Protein AF-A0A7U7C8U0-F1 (afdb_monomer_lite)

InterPro domains:
  IPR010921 Trp repressor/replication initiator [SSF48295] (5-51)

Structure (mmCIF, N/CA/C/O backbone):
data_AF-A0A7U7C8U0-F1
#
_entry.id   AF-A0A7U7C8U0-F1
#
loop_
_atom_site.group_PDB
_atom_site.id
_atom_site.type_symbol
_atom_site.label_atom_id
_atom_site.label_alt_id
_atom_site.label_comp_id
_atom_site.label_asym_id
_atom_site.label_entity_id
_atom_site.label_seq_id
_atom_site.pdbx_PDB_ins_code
_atom_site.Cartn_x
_atom_site.Cartn_y
_atom_site.Cartn_z
_atom_site.occupancy
_atom_site.B_iso_or_equiv
_atom_site.auth_seq_id
_atom_site.auth_comp_id
_atom_site.auth_asym_id
_atom_site.auth_atom_id
_atom_site.pdbx_PDB_model_num
ATOM 1 N N . MET A 1 1 ? -2.042 -2.615 -7.410 1.00 79.19 1 MET A N 1
ATOM 2 C CA . MET A 1 1 ? -0.578 -2.680 -7.176 1.00 79.19 1 MET A CA 1
ATOM 3 C C . MET A 1 1 ? -0.234 -3.696 -6.092 1.00 79.19 1 MET A C 1
ATOM 5 O O . MET A 1 1 ? 0.495 -4.631 -6.377 1.00 79.19 1 MET A O 1
ATOM 9 N N . ILE A 1 2 ? -0.791 -3.566 -4.884 1.00 81.25 2 ILE A N 1
ATOM 10 C CA . ILE A 1 2 ? -0.635 -4.567 -3.813 1.00 81.25 2 ILE A CA 1
ATOM 11 C C . ILE A 1 2 ?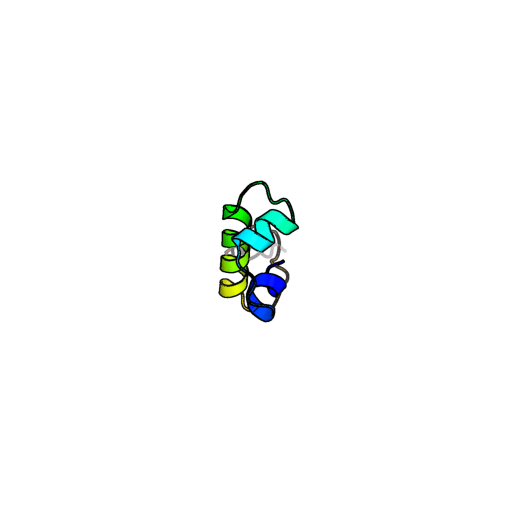 -1.312 -5.891 -4.202 1.00 81.25 2 ILE A C 1
ATOM 13 O O . ILE A 1 2 ? -0.719 -6.946 -4.028 1.00 81.25 2 ILE A O 1
ATOM 17 N N . ASP A 1 3 ? -2.476 -5.832 -4.856 1.00 81.69 3 ASP A N 1
ATOM 18 C CA . ASP A 1 3 ? -3.181 -7.018 -5.369 1.00 81.69 3 ASP A CA 1
ATOM 19 C C . ASP A 1 3 ? -2.379 -7.778 -6.428 1.00 81.69 3 ASP A C 1
ATOM 21 O O . ASP A 1 3 ? -2.331 -8.996 -6.411 1.00 81.69 3 ASP A O 1
ATOM 25 N N . LYS A 1 4 ? -1.657 -7.079 -7.311 1.00 83.94 4 LYS A N 1
ATOM 26 C CA . LYS A 1 4 ? -0.735 -7.714 -8.271 1.00 83.94 4 LYS A CA 1
ATOM 27 C C . LYS A 1 4 ? 0.347 -8.528 -7.546 1.00 83.94 4 LYS A C 1
ATOM 29 O O . LYS A 1 4 ? 0.708 -9.618 -7.969 1.00 83.94 4 LYS A O 1
ATOM 34 N N . VAL A 1 5 ? 0.853 -8.006 -6.430 1.00 81.88 5 VAL A N 1
ATOM 35 C CA . VAL 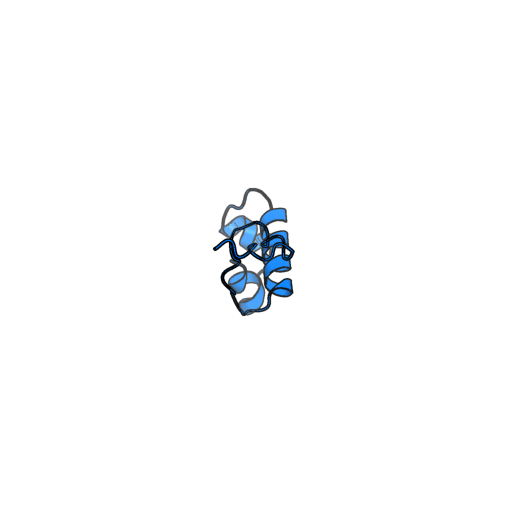A 1 5 ? 1.872 -8.687 -5.621 1.00 81.88 5 VAL A CA 1
ATOM 36 C C . VAL A 1 5 ? 1.268 -9.847 -4.818 1.00 81.88 5 VAL A C 1
ATOM 38 O O . VAL A 1 5 ? 1.875 -10.908 -4.740 1.00 81.88 5 VAL A O 1
ATOM 41 N N . LEU A 1 6 ? 0.078 -9.671 -4.235 1.00 81.38 6 LEU A N 1
ATOM 42 C CA . LEU A 1 6 ? -0.533 -10.640 -3.314 1.00 81.38 6 LEU A CA 1
ATOM 43 C C . LEU A 1 6 ? -1.419 -11.701 -3.991 1.00 81.38 6 LEU A C 1
ATOM 45 O O . LEU A 1 6 ? -1.415 -12.845 -3.553 1.00 81.38 6 LEU A O 1
ATOM 49 N N . LEU A 1 7 ? -2.180 -11.342 -5.030 1.00 82.75 7 LEU A N 1
ATOM 50 C CA . LEU A 1 7 ? -3.091 -12.234 -5.767 1.00 82.75 7 LEU A CA 1
ATOM 51 C C . LEU A 1 7 ? -2.432 -12.839 -7.008 1.00 82.75 7 LEU A C 1
ATOM 53 O O . LEU A 1 7 ? -2.590 -14.029 -7.254 1.00 82.75 7 LEU A O 1
ATOM 57 N N . GLU A 1 8 ? -1.689 -12.044 -7.785 1.00 83.94 8 GLU A N 1
ATOM 58 C CA . GLU A 1 8 ? -0.999 -12.549 -8.987 1.00 83.94 8 GLU A CA 1
ATOM 59 C C . GLU A 1 8 ? 0.406 -13.103 -8.678 1.00 83.94 8 GLU A C 1
ATOM 61 O O . GLU A 1 8 ? 1.071 -13.620 -9.572 1.00 83.94 8 GLU A O 1
ATOM 66 N N . GLY A 1 9 ? 0.882 -13.002 -7.428 1.00 82.69 9 GLY A N 1
ATOM 67 C CA . GLY A 1 9 ? 2.200 -13.504 -7.015 1.00 82.69 9 GLY A CA 1
ATOM 68 C C . GLY A 1 9 ? 3.376 -12.797 -7.697 1.00 82.69 9 GLY A C 1
ATOM 69 O O . GLY A 1 9 ? 4.482 -13.335 -7.755 1.00 82.69 9 GLY A O 1
ATOM 70 N N . CYS A 1 10 ? 3.148 -11.603 -8.247 1.00 84.38 10 CYS A N 1
ATOM 71 C CA . CYS A 1 10 ? 4.178 -10.851 -8.948 1.00 84.38 10 CYS A CA 1
ATOM 72 C C . CYS A 1 10 ? 5.245 -10.332 -7.975 1.00 84.38 10 CYS A C 1
ATOM 74 O O . CYS A 1 10 ? 4.949 -9.892 -6.862 1.00 84.38 10 CYS A O 1
ATOM 76 N N . SER A 1 11 ? 6.505 -10.326 -8.421 1.00 85.56 11 SER A N 1
ATOM 77 C CA . SER A 1 11 ? 7.607 -9.774 -7.632 1.00 85.56 11 SER A CA 1
ATOM 78 C C . SER A 1 11 ? 7.391 -8.285 -7.366 1.00 85.56 11 SER A C 1
ATOM 80 O O . SER A 1 11 ? 7.015 -7.514 -8.247 1.00 85.56 11 SER A O 1
ATOM 82 N N . GLN A 1 12 ? 7.705 -7.836 -6.152 1.00 83.56 12 GLN A N 1
ATOM 83 C CA . GLN A 1 12 ? 7.638 -6.416 -5.810 1.00 83.56 12 GLN A CA 1
ATOM 84 C C . GLN A 1 12 ? 8.498 -5.553 -6.742 1.00 83.56 12 GLN A C 1
ATOM 86 O O . GLN A 1 12 ? 8.118 -4.429 -7.049 1.00 83.56 12 GLN A O 1
ATOM 91 N N . GLN A 1 13 ? 9.639 -6.074 -7.207 1.00 83.94 13 GLN A N 1
ATOM 92 C CA . GLN A 1 13 ? 10.524 -5.360 -8.130 1.00 83.94 13 GLN A CA 1
ATOM 93 C C . GLN A 1 13 ? 9.901 -5.201 -9.513 1.00 83.94 13 GLN A C 1
ATOM 95 O O . GLN A 1 13 ? 9.974 -4.114 -10.082 1.00 83.94 13 GLN A O 1
ATOM 100 N N . SER A 1 14 ? 9.254 -6.249 -10.033 1.00 86.38 14 SER A N 1
ATOM 101 C CA . SER A 1 14 ? 8.588 -6.168 -11.333 1.00 86.38 14 SER A CA 1
ATOM 102 C C . SER A 1 14 ? 7.433 -5.180 -11.266 1.00 86.38 14 SER A C 1
ATOM 104 O O . SER A 1 14 ? 7.357 -4.295 -12.102 1.00 86.38 14 SER A O 1
ATOM 106 N N . VAL A 1 15 ? 6.616 -5.232 -10.212 1.00 86.31 15 VAL A N 1
ATOM 107 C CA . VAL A 1 15 ? 5.524 -4.269 -10.006 1.00 86.31 15 VAL A CA 1
ATOM 108 C C . VAL A 1 15 ? 6.065 -2.844 -9.795 1.00 86.31 15 VAL A C 1
ATOM 110 O O . VAL A 1 15 ? 5.476 -1.883 -10.273 1.00 86.31 15 VAL A O 1
ATOM 113 N N . CYS A 1 16 ? 7.204 -2.664 -9.124 1.00 85.12 16 CYS A N 1
ATOM 114 C CA . CYS A 1 16 ? 7.824 -1.344 -8.971 1.00 85.12 16 CYS A CA 1
ATOM 115 C C . CYS A 1 16 ? 8.251 -0.747 -10.324 1.00 85.12 16 CYS A C 1
ATOM 117 O O . CYS A 1 16 ? 8.049 0.445 -10.545 1.00 85.12 16 CYS A O 1
ATOM 119 N N . LEU A 1 17 ? 8.800 -1.573 -11.222 1.00 87.00 17 LEU A N 1
ATOM 120 C CA . LEU A 1 17 ? 9.194 -1.178 -12.577 1.00 87.00 17 LEU A CA 1
ATOM 121 C C . LEU A 1 17 ? 7.982 -0.911 -13.476 1.00 87.00 17 LEU A C 1
ATOM 123 O O . LEU A 1 17 ? 7.937 0.124 -14.132 1.00 87.00 17 LEU A O 1
ATOM 127 N N . ASP A 1 18 ? 6.991 -1.802 -13.452 1.00 88.44 18 ASP A N 1
ATOM 128 C CA . ASP A 1 18 ? 5.787 -1.742 -14.294 1.00 88.44 18 ASP A CA 1
ATOM 129 C C . ASP A 1 18 ? 4.962 -0.473 -14.022 1.00 88.44 18 ASP A C 1
ATOM 131 O O . ASP A 1 18 ? 4.404 0.143 -14.926 1.00 88.44 18 ASP A O 1
ATOM 135 N N . TYR A 1 19 ? 4.945 -0.037 -12.759 1.00 85.50 19 TYR A N 1
ATOM 136 C CA . TYR A 1 19 ? 4.264 1.182 -12.322 1.00 85.50 19 TYR A CA 1
ATOM 137 C C . TYR A 1 19 ? 5.189 2.407 -12.216 1.00 85.50 19 TYR A C 1
ATOM 139 O O . TYR A 1 19 ? 4.732 3.474 -11.805 1.00 85.50 19 TYR A O 1
ATOM 147 N N . GLY A 1 20 ? 6.477 2.281 -12.555 1.00 86.62 20 GLY A N 1
ATOM 148 C CA . GLY A 1 20 ? 7.431 3.393 -12.532 1.00 86.62 20 GLY A CA 1
ATOM 149 C C . GLY A 1 20 ? 7.628 4.031 -11.151 1.00 86.62 20 GLY A C 1
ATOM 150 O O . GLY A 1 20 ? 7.876 5.234 -11.050 1.00 86.62 20 GLY A O 1
ATOM 151 N N . LEU A 1 21 ? 7.491 3.261 -10.066 1.00 82.38 21 LEU A N 1
ATOM 152 C CA . LEU A 1 21 ? 7.694 3.797 -8.724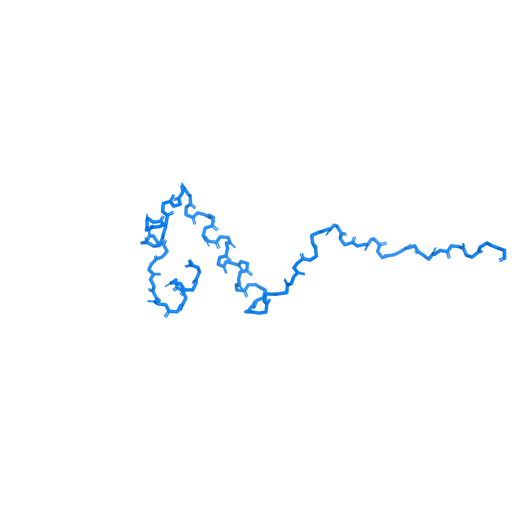 1.00 82.38 21 LEU A CA 1
ATOM 153 C C . LEU A 1 21 ? 9.167 4.151 -8.508 1.00 82.38 21 LEU A C 1
ATOM 155 O O . LEU A 1 21 ? 10.047 3.294 -8.548 1.00 82.38 21 LEU A O 1
ATOM 159 N N . SER A 1 22 ? 9.415 5.413 -8.162 1.00 77.12 22 SER A N 1
ATOM 160 C CA . SER A 1 22 ? 10.765 5.926 -7.915 1.00 77.12 22 SER A CA 1
ATOM 161 C C . SER A 1 22 ? 11.448 5.320 -6.679 1.00 77.12 22 SER A C 1
ATOM 163 O O . SER A 1 22 ? 12.656 5.482 -6.520 1.00 77.12 22 SER A O 1
ATOM 165 N N . ASN A 1 23 ? 10.705 4.666 -5.775 1.00 76.75 23 ASN A N 1
ATOM 166 C CA . ASN A 1 23 ? 11.261 4.054 -4.569 1.00 76.75 23 ASN A CA 1
ATOM 167 C C . ASN A 1 23 ? 10.484 2.792 -4.157 1.00 76.75 23 ASN A C 1
ATOM 169 O O . ASN A 1 23 ? 9.307 2.855 -3.794 1.00 76.75 23 ASN A O 1
ATOM 173 N N . GLN A 1 24 ? 11.180 1.655 -4.127 1.00 79.00 24 GLN A N 1
ATOM 174 C CA . GLN A 1 24 ? 10.642 0.354 -3.720 1.00 79.00 24 GLN A CA 1
ATOM 175 C C . GLN A 1 24 ? 10.169 0.332 -2.251 1.00 79.00 24 GLN A C 1
ATOM 177 O O . GLN A 1 24 ? 9.290 -0.447 -1.879 1.00 79.00 24 GLN A O 1
ATOM 182 N N . GLY A 1 25 ? 10.701 1.221 -1.404 1.00 84.44 25 GLY A N 1
ATOM 183 C CA . GLY A 1 25 ? 10.287 1.370 -0.008 1.00 84.44 25 GLY A CA 1
ATOM 184 C C . GLY A 1 25 ? 8.829 1.812 0.159 1.00 84.44 25 GLY A C 1
ATOM 185 O O . GLY A 1 25 ? 8.189 1.439 1.142 1.00 84.44 25 GLY A O 1
ATOM 186 N N . ILE A 1 26 ? 8.273 2.545 -0.814 1.00 85.75 26 ILE A N 1
ATOM 187 C CA . ILE A 1 26 ? 6.866 2.977 -0.795 1.00 85.75 26 ILE A CA 1
ATOM 188 C C . ILE A 1 26 ? 5.946 1.759 -0.897 1.00 85.75 26 ILE A C 1
ATOM 190 O O . ILE A 1 26 ? 5.036 1.604 -0.083 1.00 85.75 26 ILE A O 1
ATOM 194 N N . LEU A 1 27 ? 6.237 0.859 -1.840 1.00 85.19 27 LEU A N 1
ATOM 195 C CA . LEU A 1 27 ? 5.481 -0.378 -2.026 1.00 85.19 27 LEU A CA 1
ATOM 196 C C . LEU A 1 27 ? 5.553 -1.273 -0.784 1.00 85.19 27 LEU A C 1
ATOM 198 O O . LEU A 1 27 ? 4.533 -1.798 -0.345 1.00 85.19 27 LEU A O 1
ATOM 202 N N . ASN A 1 28 ? 6.734 -1.394 -0.172 1.00 84.38 28 ASN A N 1
ATOM 203 C CA . ASN A 1 28 ? 6.902 -2.156 1.066 1.00 84.38 28 ASN A CA 1
ATOM 204 C C . ASN A 1 28 ? 6.080 -1.584 2.228 1.00 84.38 28 ASN A C 1
ATOM 206 O O . ASN A 1 28 ? 5.426 -2.340 2.944 1.00 84.38 28 ASN A O 1
ATOM 210 N N . ASN A 1 29 ? 6.066 -0.260 2.402 1.00 85.94 29 ASN A N 1
ATOM 211 C CA . ASN A 1 29 ? 5.260 0.382 3.441 1.00 85.94 29 ASN A CA 1
ATOM 212 C C . ASN A 1 29 ? 3.757 0.161 3.198 1.00 85.94 29 ASN A C 1
ATOM 214 O O . ASN A 1 29 ? 3.016 -0.153 4.125 1.00 85.94 29 ASN A O 1
ATOM 218 N N . TRP A 1 30 ? 3.306 0.248 1.946 1.00 85.06 30 TRP A N 1
ATOM 219 C CA . TRP A 1 30 ? 1.914 -0.026 1.591 1.00 85.06 30 TRP A CA 1
ATOM 220 C C . TRP A 1 30 ? 1.511 -1.479 1.851 1.00 85.06 30 TRP A C 1
ATOM 222 O O . TRP A 1 30 ? 0.467 -1.703 2.454 1.00 85.06 30 TRP A O 1
ATOM 232 N N . ILE A 1 31 ? 2.345 -2.457 1.482 1.00 84.94 31 ILE A N 1
ATOM 233 C CA . ILE A 1 31 ? 2.100 -3.880 1.780 1.00 84.94 31 ILE A CA 1
ATOM 234 C C . ILE A 1 31 ? 2.077 -4.118 3.297 1.00 84.94 31 ILE A C 1
ATOM 236 O O . ILE A 1 31 ? 1.212 -4.831 3.804 1.00 84.94 31 ILE A O 1
ATOM 240 N N . ALA A 1 32 ? 2.993 -3.500 4.045 1.00 86.38 32 ALA A N 1
ATOM 241 C CA . ALA A 1 32 ? 3.026 -3.615 5.499 1.00 86.38 32 ALA A CA 1
ATOM 242 C C . ALA A 1 32 ? 1.757 -3.043 6.152 1.00 86.38 32 ALA A C 1
ATOM 244 O O . ALA A 1 32 ? 1.194 -3.671 7.046 1.00 86.38 32 ALA A O 1
ATOM 245 N N . GLN A 1 33 ? 1.275 -1.886 5.690 1.00 81.44 33 GLN A N 1
ATOM 246 C CA . GLN A 1 33 ? 0.013 -1.304 6.161 1.00 81.44 33 GLN A CA 1
ATOM 247 C C . GLN A 1 33 ? -1.191 -2.160 5.780 1.00 81.44 33 GLN A C 1
ATOM 249 O O . GLN A 1 33 ? -2.088 -2.349 6.596 1.00 81.44 33 GLN A O 1
ATOM 254 N N . TYR A 1 34 ? -1.179 -2.719 4.574 1.00 82.69 34 TYR A N 1
ATOM 255 C CA . TYR A 1 34 ? -2.217 -3.613 4.090 1.00 82.69 34 TYR A CA 1
ATOM 256 C C . TYR A 1 34 ? -2.362 -4.856 4.977 1.00 82.69 34 TYR A C 1
ATOM 258 O O . TYR A 1 34 ? -3.447 -5.159 5.466 1.00 82.69 34 TYR A O 1
ATOM 266 N N . ASN A 1 35 ? -1.244 -5.523 5.279 1.00 82.31 35 ASN A N 1
ATOM 267 C CA . ASN A 1 35 ? -1.227 -6.675 6.181 1.00 82.31 35 ASN A CA 1
ATOM 268 C C . ASN A 1 35 ? -1.609 -6.300 7.618 1.00 82.31 35 ASN A C 1
ATOM 270 O O . ASN A 1 35 ? -2.263 -7.077 8.308 1.00 82.31 35 ASN A O 1
ATOM 274 N N . LYS A 1 36 ? -1.209 -5.110 8.078 1.00 83.94 36 LYS A N 1
ATOM 275 C CA . LYS A 1 36 ? -1.471 -4.636 9.441 1.00 83.94 36 LYS A CA 1
ATOM 276 C C . LYS A 1 36 ? -2.939 -4.277 9.681 1.00 83.94 36 LYS A C 1
ATO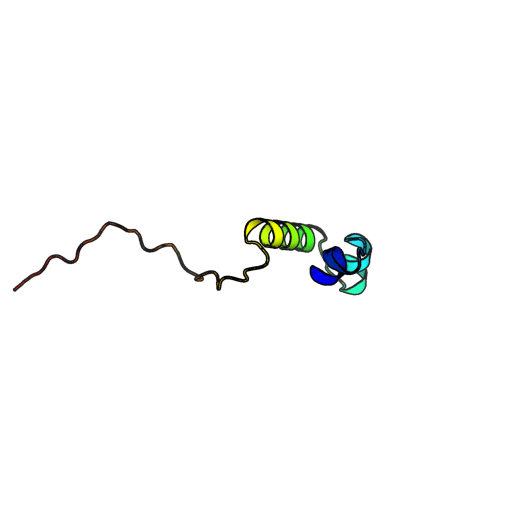M 278 O O . LYS A 1 36 ? -3.430 -4.486 10.786 1.00 83.94 36 LYS A O 1
ATOM 283 N N . ASN A 1 37 ? -3.622 -3.735 8.678 1.00 79.19 37 ASN A N 1
ATOM 284 C CA . ASN A 1 37 ? -5.014 -3.299 8.798 1.00 79.19 37 ASN A CA 1
ATOM 285 C C . ASN A 1 37 ? -6.018 -4.399 8.406 1.00 79.19 37 ASN A C 1
ATOM 287 O O . ASN A 1 37 ? -7.200 -4.286 8.726 1.00 79.19 37 ASN A O 1
ATOM 291 N N . GLY A 1 38 ? -5.549 -5.473 7.760 1.00 72.19 38 GLY A N 1
ATOM 292 C CA . GLY A 1 38 ? -6.408 -6.477 7.141 1.00 72.19 38 GLY A CA 1
ATOM 293 C C . GLY A 1 38 ? -7.104 -5.928 5.891 1.00 72.19 38 GLY A C 1
ATOM 294 O O . GLY A 1 38 ? -7.156 -4.722 5.663 1.00 72.19 38 GLY A O 1
ATOM 295 N N . TYR A 1 39 ? -7.678 -6.816 5.075 1.00 64.69 39 TYR A N 1
ATOM 296 C CA . TYR A 1 39 ? -8.454 -6.458 3.870 1.00 64.69 39 TYR A CA 1
ATOM 297 C C . TYR A 1 39 ? -9.647 -5.527 4.161 1.00 64.69 39 TYR A C 1
ATOM 299 O O . TYR A 1 39 ? -10.266 -4.991 3.241 1.00 64.69 39 TYR A O 1
ATOM 307 N N . THR A 1 40 ? -9.980 -5.320 5.435 1.00 59.56 40 THR A N 1
ATOM 308 C CA . THR A 1 40 ? -10.888 -4.277 5.886 1.00 59.56 40 THR 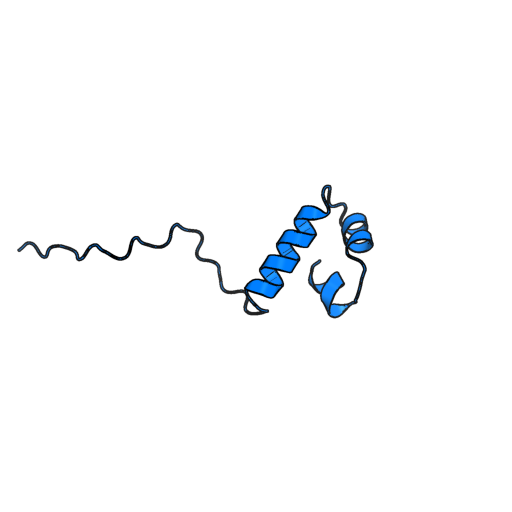A CA 1
ATOM 309 C C . THR A 1 40 ? -10.204 -2.931 5.674 1.00 59.56 40 THR A C 1
ATOM 311 O O . THR A 1 40 ? -9.509 -2.413 6.548 1.00 59.56 40 THR A O 1
ATOM 314 N N . ILE A 1 41 ? -10.399 -2.356 4.488 1.00 59.22 41 ILE A N 1
ATOM 315 C CA . ILE A 1 41 ? -10.114 -0.953 4.185 1.00 59.22 41 ILE A CA 1
ATOM 316 C C . ILE A 1 41 ? -11.061 -0.122 5.061 1.00 59.22 41 ILE A C 1
ATOM 318 O O . ILE A 1 41 ? -12.092 0.373 4.622 1.00 59.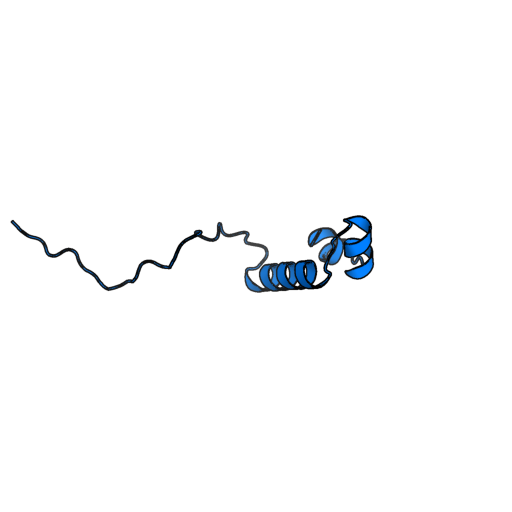22 41 ILE A O 1
ATOM 322 N N . VAL A 1 42 ? -10.768 -0.054 6.357 1.00 60.97 42 VAL A N 1
ATOM 323 C CA . VAL A 1 42 ? -11.416 0.879 7.264 1.00 60.97 42 VAL A CA 1
ATOM 324 C C . VAL A 1 42 ? -10.912 2.245 6.844 1.00 60.97 42 VAL A C 1
ATOM 326 O O . VAL A 1 42 ? -9.698 2.460 6.762 1.00 60.97 42 VAL A O 1
ATOM 329 N N . GLU A 1 43 ? -11.847 3.149 6.560 1.00 59.03 43 GLU A N 1
ATOM 330 C CA . GLU A 1 43 ? -11.592 4.574 6.403 1.00 59.03 43 GLU A CA 1
ATOM 331 C C . GLU A 1 43 ? -10.771 5.048 7.607 1.00 59.03 43 GLU A C 1
ATOM 333 O O . GLU A 1 43 ? -11.300 5.295 8.692 1.00 59.03 43 GLU A O 1
ATOM 338 N N . GLN A 1 44 ? -9.444 5.112 7.455 1.00 58.50 44 GLN A N 1
ATOM 339 C CA . GLN A 1 44 ? -8.591 5.694 8.476 1.00 58.50 44 GLN A CA 1
ATOM 340 C C . GLN A 1 44 ? -9.060 7.130 8.650 1.00 58.50 44 GLN A C 1
ATOM 342 O O . GLN A 1 44 ? -8.928 7.952 7.740 1.00 58.50 44 GLN A O 1
ATOM 347 N N . THR A 1 45 ? -9.634 7.422 9.814 1.00 56.41 45 THR A N 1
ATOM 348 C CA . THR A 1 45 ? -10.075 8.760 10.180 1.00 56.41 45 THR A CA 1
ATOM 349 C C . THR A 1 45 ? -8.828 9.638 10.168 1.00 56.41 45 THR A C 1
ATOM 351 O O . THR A 1 45 ? -8.006 9.577 11.081 1.00 56.41 45 THR A O 1
ATOM 354 N N . ARG A 1 46 ? -8.607 10.397 9.085 1.00 53.66 46 ARG A N 1
ATOM 355 C CA . ARG A 1 46 ? -7.465 11.313 8.975 1.00 53.66 46 ARG A CA 1
ATOM 356 C C . ARG A 1 46 ? -7.630 12.371 10.059 1.00 53.66 46 ARG A C 1
ATOM 358 O O . ARG A 1 46 ? -8.387 13.321 9.900 1.00 53.66 46 ARG A O 1
ATOM 365 N N . GLY A 1 47 ? -6.943 12.187 11.178 1.00 71.31 47 GLY A N 1
ATOM 366 C CA . GLY A 1 47 ? -7.030 13.085 12.316 1.00 71.31 47 GLY A CA 1
ATOM 367 C C . GLY A 1 47 ? -6.257 12.556 13.513 1.00 71.31 47 GLY A C 1
ATOM 368 O O . GLY A 1 47 ? -6.070 11.354 13.687 1.00 71.31 47 GLY A O 1
ATOM 369 N N . ARG A 1 48 ? -5.794 13.474 14.363 1.00 68.31 48 ARG A N 1
ATOM 370 C CA . ARG A 1 48 ? -5.293 13.115 15.690 1.00 68.31 48 ARG A CA 1
ATOM 371 C C . ARG A 1 48 ? -6.455 12.463 16.452 1.00 68.31 48 ARG A C 1
ATOM 373 O O . ARG A 1 48 ? -7.527 13.071 16.465 1.00 68.31 48 ARG A O 1
ATOM 380 N N . PRO A 1 49 ? -6.271 11.296 17.098 1.00 67.00 49 PRO A N 1
ATOM 381 C CA . PRO A 1 49 ? -7.309 10.728 17.946 1.00 67.00 49 PRO A CA 1
ATOM 382 C C . PRO A 1 49 ? -7.795 11.809 18.916 1.00 67.00 49 PRO A C 1
ATOM 384 O O . PRO A 1 49 ? -6.944 12.512 19.488 1.00 67.00 49 PRO A O 1
ATOM 387 N N . PRO A 1 50 ? -9.116 12.005 19.081 1.00 65.62 50 PRO A N 1
ATOM 388 C CA . PRO A 1 50 ? -9.613 12.949 20.063 1.00 65.62 50 PRO A CA 1
ATOM 389 C C . PRO A 1 50 ? -8.977 12.590 21.402 1.00 65.62 50 PRO A C 1
ATOM 391 O O . PRO A 1 50 ? -8.908 11.422 21.788 1.00 65.62 50 PRO A O 1
ATOM 394 N N . LYS A 1 51 ? -8.425 13.601 22.076 1.00 70.62 51 LYS A N 1
ATOM 395 C CA . LYS A 1 51 ? -7.775 13.457 23.378 1.00 70.62 51 LYS A CA 1
ATOM 396 C C . LYS A 1 51 ? -8.880 13.131 24.388 1.00 70.62 51 LYS A C 1
ATOM 398 O O . LYS A 1 51 ? -9.415 14.034 25.024 1.00 70.62 51 LYS A O 1
ATOM 403 N N . MET A 1 52 ? -9.292 11.863 24.435 1.00 70.50 52 MET A N 1
ATOM 404 C CA . MET A 1 52 ? -10.314 11.335 25.336 1.00 70.50 52 MET A CA 1
ATOM 405 C C . MET A 1 52 ? -9.930 11.750 26.755 1.00 70.50 52 MET A C 1
ATOM 407 O O . MET A 1 52 ? -8.905 11.311 27.272 1.00 70.50 52 MET A O 1
ATOM 411 N N . GLY A 1 53 ? -10.688 12.680 27.338 1.00 67.31 53 GLY A N 1
ATOM 412 C CA . GLY A 1 53 ? -10.325 13.269 28.629 1.00 67.31 53 GLY A CA 1
ATOM 413 C C . GLY A 1 53 ? -10.853 14.670 28.933 1.00 67.31 53 GLY A C 1
ATOM 414 O O . GLY A 1 53 ? -10.390 15.275 29.895 1.00 67.31 53 GLY A O 1
ATOM 415 N N . ARG A 1 54 ? -11.807 15.220 28.174 1.00 66.25 54 ARG A N 1
ATOM 416 C CA . ARG A 1 54 ? -12.550 16.408 28.619 1.00 66.25 54 ARG A CA 1
ATOM 417 C C . ARG A 1 54 ? -14.043 16.147 28.534 1.00 66.25 54 ARG A C 1
ATOM 419 O O . ARG A 1 54 ? -14.606 16.111 27.446 1.00 66.25 54 ARG A O 1
ATOM 426 N N . LYS A 1 55 ? -14.666 15.962 29.698 1.00 69.25 55 LYS A N 1
ATOM 427 C CA . LYS A 1 55 ? -16.106 16.164 29.836 1.00 69.25 55 LYS A CA 1
ATOM 428 C C . LYS A 1 55 ? -16.386 17.661 29.643 1.00 69.25 55 LYS A C 1
ATOM 430 O O . LYS A 1 55 ? -15.636 18.460 30.212 1.00 69.25 55 LYS A O 1
ATOM 435 N N . PRO A 1 56 ? -17.398 18.058 28.853 1.00 65.94 56 PRO A N 1
ATOM 436 C CA . PRO A 1 56 ? -17.921 19.414 28.920 1.00 65.94 56 PRO A CA 1
ATOM 437 C C . PRO A 1 56 ? -18.331 19.682 30.367 1.00 65.94 56 PRO A C 1
ATOM 439 O O . PRO A 1 56 ? -18.965 18.834 30.997 1.00 65.94 56 PRO A O 1
ATOM 442 N N . LYS A 1 57 ? -17.914 20.821 30.913 1.00 62.91 57 LYS A N 1
ATOM 443 C CA . LYS A 1 57 ? -18.493 21.308 32.155 1.00 62.91 57 LYS A CA 1
ATOM 444 C C . LYS A 1 57 ? -19.876 21.831 31.785 1.00 62.91 57 LYS A C 1
ATOM 446 O O . LYS A 1 57 ? -19.964 22.760 30.990 1.00 62.91 57 LYS A O 1
ATOM 451 N N . GLU A 1 58 ? -20.922 21.164 32.262 1.00 64.25 58 GLU A N 1
ATOM 452 C CA . GLU A 1 58 ? -22.272 21.719 32.209 1.00 64.25 58 GLU A CA 1
ATOM 453 C C . GLU A 1 58 ? -22.240 23.031 32.998 1.00 64.25 58 GLU A C 1
ATOM 455 O O . GLU A 1 58 ? -21.936 23.038 34.194 1.00 64.25 58 GLU A O 1
ATOM 460 N N . GLU A 1 59 ? -22.454 24.145 32.303 1.00 63.56 59 GLU A N 1
ATOM 461 C CA . GLU A 1 59 ? -22.730 25.430 32.926 1.00 63.56 59 GLU A CA 1
ATOM 462 C C . GLU A 1 59 ? -24.135 25.861 32.505 1.00 63.56 59 GLU A C 1
ATOM 464 O O . GLU A 1 59 ? -24.395 26.075 31.318 1.00 63.56 59 GLU A O 1
ATOM 469 N N . THR A 1 60 ? -24.969 26.056 33.533 1.00 48.75 60 THR A N 1
ATOM 470 C CA . THR A 1 60 ? -26.339 26.612 33.589 1.00 48.75 60 THR A CA 1
ATOM 471 C C . THR A 1 60 ? -27.512 25.652 33.417 1.00 48.75 60 THR A C 1
ATOM 473 O O . THR A 1 60 ? -27.696 25.092 32.317 1.00 48.75 60 THR A O 1
#

Secondary structure (DSSP, 8-state):
-HHHHHTS---HHHHHHHTT-S-HHHHHHHHHHHHHH-S-------SPPP-S--------

Organism: Streptococcus thermophilus (NCBI:txid1308)

Sequence (60 aa):
MIDKVLLEGCSQQSVCLDYGLSNQGILNNWIAQYNKNGYTIVEQTRGRPPKMGRKPKEET

Radius of gyration: 19.24 Å; chains: 1; bounding box: 38×40×48 Å

pLDDT: mean 75.9, std 10.48, range [48.75, 88.44]

Foldseek 3Di:
DLCCCVVVVDDLVVVCVVVVPPDSVVVVVVNVVCVVVDVPPDPPPPDDPPPPDDDPDDDD